Protein 8C3E (pdb70)

B-factor: mean 13.98, std 7.26, range [2.52, 48.0]

Secondary structure (DSSP, 8-state):
--HHHHHHHHHHHHHHHHTT-HHHHHHHHHHHHHHHHTSS-HHHHHHHHHHHHH-

Foldseek 3Di:
DCLVVLVVLLVVLVVCVVVVNNPVSVVSLVVSCVVQVVDPDPVSNVVSVVSVVVD

Nearest PDB structures (foldseek):
  8c3e-assembly1_A  TM=1.015E+00  e=5.043E-06  synthetic construct
  8upa-assembly2_C  TM=8.404E-01  e=8.719E-02  synthetic construct
  4d18-assembly1_D  TM=8.271E-01  e=6.693E-01  Homo sapiens
  2ptf-assembly1_B  TM=8.484E-01  e=4.013E+00  Methanothermobacter thermautotrophicus str. Delta H

Radius of gyration: 10.33 Å; Cα contacts (8 Å, |Δi|>4): 50; chains: 1; bounding box: 20×21×27 Å

Structure (mmCIF, N/CA/C/O backbone):
data_8C3E
#
_entry.id   8C3E
#
_cell.length_a   57.817
_cell.length_b   57.817
_cell.length_c   41.540
_cell.angle_alpha   90.000
_cell.angle_beta   90.000
_cell.angle_gamma   120.000
#
_symmetry.space_group_name_H-M   'P 31 2 1'
#
loop_
_entity.id
_entity.type
_entity.pdbx_description
1 polymer 'Engineered protein LCB2'
2 non-polymer GLYCEROL
3 water water
#
loop_
_atom_site.group_PDB
_atom_site.id
_atom_site.type_symbol
_atom_site.label_atom_id
_atom_site.label_alt_id
_atom_site.label_comp_id
_atom_site.label_asym_id
_atom_site.label_entity_id
_atom_site.label_seq_id
_atom_site.pdbx_PDB_ins_code
_atom_site.Cartn_x
_atom_site.Cartn_y
_atom_site.Cartn_z
_atom_site.occupancy
_atom_site.B_iso_or_equiv
_atom_site.auth_seq_id
_atom_site.auth_comp_id
_atom_site.auth_asym_id
_atom_site.auth_atom_id
_atom_site.pdbx_PDB_model_num
ATOM 1 N N . ASP A 1 4 ? -35.76210 8.19667 -9.99544 1.000 23.82654 4 ASP A N 1
ATOM 2 C CA . ASP A 1 4 ? -34.81200 8.15810 -8.88907 1.000 30.74614 4 ASP A CA 1
ATOM 3 C C . ASP A 1 4 ? -33.47400 8.75515 -9.30735 1.000 17.84245 4 ASP A C 1
ATOM 4 O O . ASP A 1 4 ? -32.41719 8.20532 -8.99559 1.000 20.65118 4 ASP A O 1
ATOM 9 N N . ASP A 1 5 ? -33.54870 9.87422 -10.03368 1.000 24.74850 5 ASP A N 1
ATOM 10 C CA . ASP A 1 5 ? -32.39929 10.62441 -10.53570 1.000 18.18151 5 ASP A CA 1
ATOM 11 C C . ASP A 1 5 ? -31.65866 9.87248 -11.63510 1.000 14.32694 5 ASP A C 1
ATOM 12 O O . ASP A 1 5 ? -30.73656 10.41758 -12.25128 1.000 12.26428 5 ASP A O 1
ATOM 17 N N . GLU A 1 6 ? -32.05715 8.62607 -11.89433 1.000 11.31265 6 GLU A N 1
ATOM 18 C CA . GLU A 1 6 ? -31.43357 7.86406 -12.96933 1.000 12.60550 6 GLU A CA 1
ATOM 19 C C . GLU A 1 6 ? -31.67408 8.52903 -14.31726 1.000 10.98419 6 GLU A C 1
ATOM 20 O O . GLU A 1 6 ? -30.76934 8.59201 -15.15896 1.000 8.07542 6 GLU A O 1
ATOM 26 N N . ASP A 1 7 ? -32.88732 9.04406 -14.53175 1.000 9.54176 7 ASP A N 1
ATOM 27 C CA . ASP A 1 7 ? -33.19966 9.72922 -15.78071 1.000 11.82144 7 ASP A CA 1
ATOM 28 C C . ASP A 1 7 ? -32.33643 10.97080 -15.96084 1.000 8.76502 7 ASP A C 1
ATOM 29 O O . ASP A 1 7 ? -31.93882 11.30269 -17.08446 1.000 9.71734 7 ASP A O 1
ATOM 34 N N . SER A 1 8 ? -32.04375 11.67197 -14.86280 1.000 9.18226 8 SER A N 1
ATOM 35 C CA . SER A 1 8 ? -31.20120 12.86073 -14.93312 1.000 6.74282 8 SER A CA 1
ATOM 36 C C . SER A 1 8 ? -29.81231 12.53516 -15.46209 1.000 8.60000 8 SER A C 1
ATOM 37 O O . SER A 1 8 ? -29.19778 13.36292 -16.14493 1.000 8.46032 8 SER A O 1
ATOM 40 N N . VAL A 1 9 ? -29.29938 11.34282 -15.15754 1.000 8.38365 9 VAL A N 1
ATOM 41 C CA . VAL A 1 9 ? -28.00235 10.94151 -15.68939 1.000 6.10419 9 VAL A CA 1
ATOM 42 C C . VAL A 1 9 ? -28.11541 10.60751 -17.17317 1.000 6.93542 9 VAL A C 1
ATOM 43 O O . VAL A 1 9 ? -27.25169 10.98208 -17.97321 1.000 6.55513 9 VAL A O 1
ATOM 47 N N . ARG A 1 10 ? -29.18308 9.90507 -17.56346 1.000 7.06636 10 ARG A N 1
ATOM 48 C CA . ARG A 1 10 ? -29.40025 9.60589 -18.97672 1.000 7.81979 10 ARG A CA 1
ATOM 49 C C . ARG A 1 10 ? -29.57210 10.88258 -19.78752 1.000 7.71459 10 ARG A C 1
ATOM 50 O O . 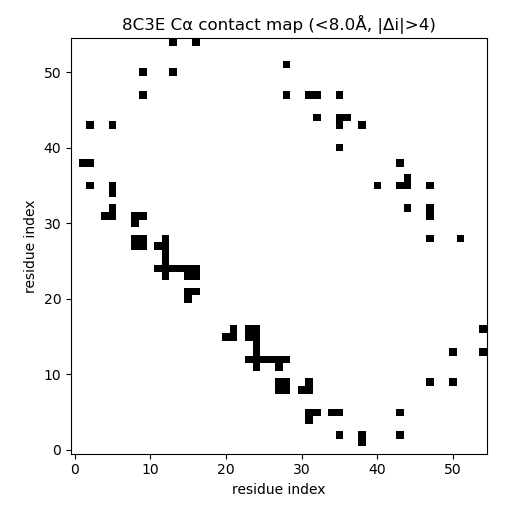ARG A 1 10 ? -29.04811 10.99551 -20.90159 1.000 5.36471 10 ARG A O 1
ATOM 58 N N . TYR A 1 11 ? -30.31060 11.85178 -19.24304 1.000 8.09059 11 TYR A N 1
ATOM 59 C CA . TYR A 1 11 ? -30.46113 13.15030 -19.89105 1.000 5.81319 11 TYR A CA 1
ATOM 60 C C . TYR A 1 11 ? -29.10667 13.81626 -20.10340 1.000 6.78092 11 TYR A C 1
ATOM 61 O O . TYR A 1 11 ? -28.78578 14.26363 -21.21069 1.000 3.92398 11 TYR A O 1
ATOM 70 N N . LEU A 1 12 ? -28.30207 13.90031 -19.04155 1.000 5.67127 12 LEU A N 1
ATOM 71 C CA . LEU A 1 12 ? -26.99561 14.53917 -19.14833 1.000 6.30299 12 LEU A CA 1
ATOM 72 C C . LEU A 1 12 ? -26.09609 13.79671 -20.12640 1.000 5.36966 12 LEU A C 1
ATOM 73 O O . LEU A 1 12 ? -25.37027 14.42159 -20.90857 1.000 5.92766 12 LEU A O 1
ATOM 78 N N . LEU A 1 13 ? -26.13428 12.46309 -20.10172 1.000 4.18797 13 LEU A N 1
ATOM 79 C CA . LEU A 1 13 ? -25.29941 11.68544 -21.01042 1.000 5.33489 13 LEU A CA 1
ATOM 80 C C . LEU A 1 13 ? -25.64742 11.99105 -22.46050 1.000 5.80861 13 LEU A C 1
ATOM 81 O O . LEU A 1 13 ? -24.75758 12.22392 -23.28626 1.000 5.51528 13 LEU A O 1
ATOM 86 N N . TYR A 1 14 ? -26.94527 12.01548 -22.78130 1.000 5.59957 14 TYR A N 1
ATOM 87 C CA . TYR A 1 14 ? -27.37279 12.33885 -24.13910 1.000 6.41725 14 TYR A CA 1
ATOM 88 C C . TYR A 1 14 ? -26.87497 13.71503 -24.56169 1.000 5.36381 14 TYR A C 1
ATOM 89 O O . TYR A 1 14 ? -26.43860 13.90326 -25.70422 1.000 4.73402 14 TYR A O 1
ATOM 98 N N . MET A 1 15 ? -26.92340 14.68765 -23.64884 1.000 4.78534 15 MET A N 1
ATOM 99 C CA . MET A 1 15 ? -26.46008 16.03492 -23.96859 1.000 4.63535 15 MET A CA 1
ATOM 100 C C . MET A 1 15 ? -24.96878 16.05152 -24.28236 1.000 4.70673 15 MET A C 1
ATOM 101 O O . MET A 1 15 ? -24.53299 16.72306 -25.22477 1.000 5.36704 15 MET A O 1
ATOM 106 N N . ALA A 1 16 ? -24.16929 15.32438 -23.49703 1.000 5.10635 16 ALA A N 1
ATOM 107 C CA . ALA A 1 16 ? -22.73004 15.28574 -23.73385 1.000 4.38889 16 ALA A CA 1
ATOM 108 C C . ALA A 1 16 ? -22.39893 14.64010 -25.06967 1.000 6.65632 16 ALA A C 1
ATOM 109 O O . ALA A 1 16 ? -21.41038 15.01507 -25.70839 1.000 8.44271 16 ALA A O 1
ATOM 111 N N . GLU A 1 17 ? -23.20313 13.66590 -25.50436 1.000 7.27945 17 GLU A N 1
ATOM 112 C CA . GLU A 1 17 ? -23.01764 13.09706 -26.83507 1.000 7.35343 17 GLU A CA 1
ATOM 113 C C . GLU A 1 17 ? -23.31713 14.12779 -27.91412 1.000 6.78994 17 GLU A C 1
ATOM 114 O O . GLU A 1 17 ? -22.58122 14.23472 -28.90175 1.000 6.53565 17 GLU A O 1
ATOM 120 N N . LEU A 1 18 ? -24.39471 14.89644 -27.74138 1.000 5.86360 18 LEU A N 1
ATOM 121 C CA . LEU A 1 18 ? -24.73944 15.92061 -28.72113 1.000 6.94180 18 LEU A CA 1
ATOM 122 C C . LEU A 1 18 ? -23.66086 16.99413 -28.79542 1.000 6.14157 18 LEU A C 1
ATOM 123 O O . LEU A 1 18 ? -23.20293 17.35342 -29.88562 1.000 7.75949 18 LEU A O 1
ATOM 128 N N . ARG A 1 19 ? -23.24289 17.52058 -27.64081 1.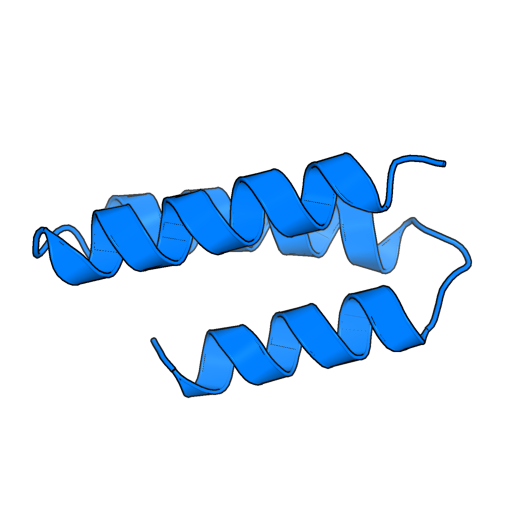000 5.42272 19 ARG A N 1
ATOM 129 C CA . ARG A 1 19 ? -22.17413 18.51489 -27.63101 1.000 5.84325 19 ARG A CA 1
ATOM 130 C C . ARG A 1 19 ? -20.88887 17.95922 -28.23084 1.000 6.74275 19 ARG A C 1
ATOM 131 O O . ARG A 1 19 ? -20.13144 18.69911 -28.86620 1.000 7.89116 19 ARG A O 1
ATOM 139 N N . TYR A 1 20 ? -20.62319 16.66551 -28.04311 1.000 5.08035 20 TYR A N 1
ATOM 140 C CA . TYR A 1 20 ? -19.49630 16.04901 -28.73361 1.000 8.02260 20 TYR A CA 1
ATOM 141 C C . TYR A 1 20 ? -19.77564 15.92696 -30.22586 1.000 9.37979 20 TYR A C 1
ATOM 142 O O . TYR A 1 20 ? -18.88358 16.14648 -31.05458 1.000 8.29073 20 TYR A O 1
ATOM 151 N N . GLU A 1 21 ? -21.01289 15.57318 -30.57886 1.000 7.85663 21 GLU A N 1
ATOM 152 C CA . GLU A 1 21 ? -21.39582 15.44337 -31.97906 1.000 5.77957 21 GLU A CA 1
ATOM 153 C C . GLU A 1 21 ? -21.28507 16.77602 -32.70374 1.000 6.72801 21 GLU A C 1
ATOM 154 O O . GLU A 1 21 ? -20.83140 16.83338 -33.85233 1.000 6.07478 21 GLU A O 1
ATOM 160 N N . GLN A 1 22 ? -21.68341 17.86059 -32.04204 1.000 7.13475 22 GLN A N 1
ATOM 161 C CA . GLN A 1 22 ? -21.57406 19.20003 -32.60220 1.000 8.18898 22 GLN A CA 1
ATOM 162 C C . GLN A 1 22 ? -20.14219 19.71952 -32.63391 1.000 11.42020 22 GLN A C 1
ATOM 163 O O . GLN A 1 22 ? -19.93672 20.87715 -33.01704 1.000 10.78135 22 GLN A O 1
ATOM 169 N N . GLY A 1 23 ? -19.16017 18.91250 -32.23695 1.000 7.63339 23 GLY A N 1
ATOM 170 C CA . GLY A 1 23 ? -17.77656 19.33936 -32.26246 1.000 6.39218 23 GLY A CA 1
ATOM 171 C C . GLY A 1 23 ? -17.33749 20.18444 -31.09055 1.000 9.24124 23 GLY A C 1
ATOM 172 O O . GLY A 1 23 ? -16.36321 20.93055 -31.21569 1.000 10.93224 23 GLY A O 1
ATOM 173 N N . ASN A 1 24 ? -18.02779 20.09794 -29.95046 1.000 15.00115 24 ASN A N 1
ATOM 174 C CA . ASN A 1 24 ? -17.66901 20.82925 -28.73757 1.000 8.59254 24 ASN A CA 1
ATOM 175 C C . ASN A 1 24 ? -17.12704 19.84028 -27.71387 1.000 10.22450 24 ASN A C 1
ATOM 176 O O . ASN A 1 24 ? -17.89688 19.25484 -26.94030 1.000 11.96169 24 ASN A O 1
ATOM 181 N N . PRO A 1 25 ? -15.81484 19.62590 -27.65906 1.000 13.06029 25 PRO A N 1
ATOM 182 C CA . PRO A 1 25 ? -15.27564 18.59440 -26.76247 1.000 12.12660 25 PRO A CA 1
ATOM 183 C C . PRO A 1 25 ? -15.22640 19.04830 -25.31319 1.000 11.51066 25 PRO A C 1
ATOM 184 O O . PRO A 1 25 ? -15.29633 18.22821 -24.39229 1.000 13.73283 25 PRO A O 1
ATOM 188 N N . GLU A 1 26 ? -15.11460 20.36192 -25.10552 1.000 10.37555 26 GLU A N 1
ATOM 189 C CA . GLU A 1 26 ? -14.97302 20.89314 -23.75408 1.000 15.05142 26 GLU A CA 1
ATOM 190 C C . GLU A 1 26 ? -16.29334 20.84470 -22.99558 1.000 12.64017 26 GLU A C 1
ATOM 191 O O . GLU A 1 26 ? -16.32423 20.47473 -21.81669 1.000 11.32319 26 GLU A O 1
ATOM 197 N N . LYS A 1 27 ? -17.39310 21.22453 -23.64865 1.000 11.46044 27 LYS A N 1
ATOM 198 C CA . LYS A 1 27 ? -18.69062 21.17441 -22.98369 1.000 9.10484 27 LYS A CA 1
ATOM 199 C C . LYS A 1 27 ? -19.11259 19.73574 -22.71373 1.000 9.41644 27 LYS A C 1
ATOM 200 O O . LYS A 1 27 ? -19.72291 19.44579 -21.67895 1.000 9.88109 27 LYS A O 1
ATOM 206 N N . ALA A 1 28 ? -18.78886 18.82060 -23.63050 1.000 8.29041 28 ALA A N 1
ATOM 207 C CA . ALA A 1 28 ? -19.15997 17.42198 -23.44397 1.000 8.24526 28 ALA A CA 1
ATOM 208 C C . ALA A 1 28 ? -18.49674 16.83225 -22.20501 1.000 9.06673 28 ALA A C 1
ATOM 209 O O . ALA A 1 28 ? -19.12972 16.08547 -21.44914 1.000 10.97930 28 ALA A O 1
ATOM 211 N N . LYS A 1 29 ? -17.22190 17.15613 -21.97724 1.000 10.69663 29 LYS A N 1
ATOM 212 C CA . LYS A 1 29 ? -16.54808 16.67932 -20.77381 1.000 10.42466 29 LYS A CA 1
ATOM 213 C C . LYS A 1 29 ? -17.19750 17.24936 -19.52175 1.000 7.53435 29 LYS A C 1
ATOM 214 O O . LYS A 1 29 ? -17.33493 16.54998 -18.51236 1.000 8.56477 29 LYS A O 1
ATOM 220 N N . LYS A 1 30 ? -17.60917 18.51750 -19.57119 1.000 11.77191 30 LYS A N 1
ATOM 221 C CA . LYS A 1 30 ? -18.20793 19.14906 -18.39990 1.000 11.04985 30 LYS A CA 1
ATOM 222 C C . LYS A 1 30 ? -19.53563 18.49506 -18.04351 1.000 8.91656 30 LYS A C 1
ATOM 223 O O . LYS A 1 30 ? -19.79029 18.18523 -16.87421 1.000 11.34499 30 LYS A O 1
ATOM 229 N N . ILE A 1 31 ? -20.39929 18.28180 -19.04059 1.000 8.98703 31 ILE A N 1
ATOM 230 C CA . ILE A 1 31 ? -21.65925 17.58744 -18.79473 1.000 5.60405 31 ILE A CA 1
ATOM 231 C C . ILE A 1 31 ? -21.39685 16.15374 -18.36629 1.000 8.68386 31 ILE A C 1
ATOM 232 O O . ILE A 1 31 ? -22.16760 15.57596 -17.58945 1.000 7.72576 31 ILE A O 1
ATOM 237 N N . LEU A 1 32 ? -20.30837 15.55733 -18.85963 1.000 8.54277 32 LEU A N 1
ATOM 238 C CA . LEU A 1 32 ? -19.93398 14.21533 -18.42733 1.000 8.77717 32 LEU A CA 1
ATOM 239 C C . LEU A 1 32 ? -19.47975 14.21118 -16.97353 1.000 8.12301 32 LEU A C 1
ATOM 240 O O . LEU A 1 32 ? -19.82280 13.29830 -16.21354 1.000 12.15171 32 LEU A O 1
ATOM 245 N N . GLU A 1 33 ? -18.69681 15.21480 -16.57356 1.000 7.56417 33 GLU A N 1
ATOM 246 C CA . GLU A 1 33 ? -18.29313 15.32628 -15.17606 1.000 8.67433 33 GLU A CA 1
ATOM 247 C C . GLU A 1 33 ? -19.50668 15.43536 -14.26534 1.000 7.54966 33 GLU A C 1
ATOM 248 O O . GLU A 1 33 ? -19.57265 14.77581 -13.22242 1.000 9.46183 33 GLU A O 1
ATOM 254 N N . MET A 1 34 ? -20.47965 16.26411 -14.64738 1.000 9.57291 34 MET A N 1
ATOM 255 C CA . MET A 1 34 ? -21.69718 16.39631 -13.85496 1.000 7.52859 34 MET A CA 1
ATOM 256 C C . MET A 1 34 ? -22.49074 15.09763 -13.84211 1.000 7.03912 34 MET A C 1
ATOM 257 O O . MET A 1 34 ? -23.02247 14.69881 -12.79991 1.000 6.32908 34 MET A O 1
ATOM 262 N N . ALA A 1 35 ? -22.58297 14.42507 -14.99133 1.000 10.42134 35 ALA A N 1
ATOM 263 C CA . ALA A 1 35 ? -23.29622 13.15427 -15.04482 1.000 10.09726 35 ALA A CA 1
ATOM 264 C C . ALA A 1 35 ? -22.58816 12.08097 -14.23101 1.000 6.82262 35 ALA A C 1
ATOM 265 O O . ALA A 1 35 ? -23.24466 11.19702 -13.67022 1.000 7.23255 35 ALA A O 1
ATOM 267 N N . GLU A 1 36 ? -21.25956 12.14439 -14.14598 1.000 8.43397 36 GLU A N 1
ATOM 268 C CA . GLU A 1 36 ? -20.52041 11.15972 -13.36509 1.000 10.20724 36 GLU A CA 1
ATOM 269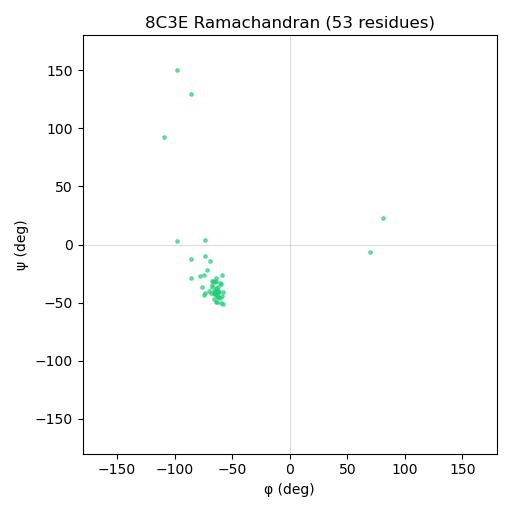 C C . GLU A 1 36 ? -20.64179 11.42382 -11.86894 1.000 9.06672 36 GLU A C 1
ATOM 270 O O . GLU A 1 36 ? -20.71074 10.47902 -11.07525 1.000 12.39615 36 GLU A O 1
ATOM 276 N N . PHE A 1 37 ? -20.66408 12.69720 -11.46679 1.000 8.20645 37 PHE A N 1
ATOM 277 C CA . PHE A 1 37 ? -20.82725 13.02704 -10.05398 1.000 8.45986 37 PHE A CA 1
ATOM 278 C C . PHE A 1 37 ? -22.13650 12.46808 -9.51150 1.000 8.59096 37 PHE A C 1
ATOM 279 O O . PHE A 1 37 ? -22.15606 11.79031 -8.47757 1.000 9.79781 37 PHE A O 1
ATOM 287 N N . ILE A 1 38 ? -23.24306 12.73230 -10.20967 1.000 7.23611 38 ILE A N 1
ATOM 288 C CA . ILE A 1 38 ? -24.54755 12.26383 -9.75533 1.000 4.86274 38 ILE A CA 1
ATOM 289 C C . ILE A 1 38 ? -24.61570 10.74267 -9.78712 1.000 5.04203 38 ILE A C 1
ATOM 290 O O . ILE A 1 38 ? -25.14505 10.11257 -8.86357 1.000 5.16739 38 ILE A O 1
ATOM 295 N N . ALA A 1 39 ? -24.08110 10.12892 -10.84501 1.000 7.37891 39 ALA A N 1
ATOM 296 C CA . ALA A 1 39 ? -24.17849 8.67960 -10.98846 1.000 6.83223 39 ALA A CA 1
ATOM 297 C C . ALA A 1 39 ? -23.45273 7.95925 -9.86158 1.000 8.16762 39 ALA A C 1
ATOM 298 O O . ALA A 1 39 ? -23.97757 6.99515 -9.29398 1.000 9.43378 39 ALA A O 1
ATOM 300 N N . LYS A 1 40 ? -22.24535 8.41289 -9.52066 1.000 10.13319 40 LYS A N 1
ATOM 301 C CA . LYS A 1 40 ? -21.48454 7.78766 -8.44639 1.000 10.96340 40 LYS A CA 1
ATOM 302 C C . LYS A 1 40 ? -22.09817 8.02828 -7.07352 1.000 12.16573 40 LYS A C 1
ATOM 303 O O . LYS A 1 40 ? -21.71632 7.34345 -6.11719 1.000 8.86838 40 LYS A O 1
ATOM 309 N N . ARG A 1 41 ? -23.02833 8.97549 -6.95369 1.000 7.62751 41 ARG A N 1
ATOM 310 C CA . ARG A 1 41 ? -23.75652 9.21560 -5.71570 1.000 7.61617 41 ARG A CA 1
ATOM 311 C C . ARG A 1 41 ? -25.11920 8.53873 -5.70420 1.000 9.12890 41 ARG A C 1
ATOM 312 O O . ARG A 1 41 ? -25.87336 8.70950 -4.74165 1.000 8.73599 41 ARG A O 1
ATOM 320 N N . ASN A 1 42 ? -25.45540 7.79095 -6.75250 1.000 10.35100 42 ASN A N 1
ATOM 321 C CA . ASN A 1 42 ? -26.68896 7.02276 -6.81996 1.000 9.22434 42 ASN A CA 1
ATOM 322 C C . ASN A 1 42 ? -26.41598 5.57126 -6.43708 1.000 15.16317 42 ASN A C 1
ATOM 323 O O . ASN A 1 42 ? -25.31458 5.05366 -6.63833 1.000 15.72079 42 ASN A O 1
ATOM 328 N N . ASN A 1 43 ? -27.43395 4.91867 -5.87098 1.000 17.81547 43 ASN A N 1
ATOM 329 C CA . ASN A 1 43 ? -27.29878 3.54047 -5.40976 1.000 18.61353 43 ASN A CA 1
ATOM 330 C C . ASN A 1 43 ? -27.24500 2.53248 -6.55188 1.000 18.06647 43 ASN A C 1
ATOM 331 O O . ASN A 1 43 ? -26.94457 1.35995 -6.30408 1.000 16.72347 43 ASN A O 1
ATOM 336 N N . ASN A 1 44 ? -27.52316 2.95574 -7.78269 1.000 15.76413 44 ASN A N 1
ATOM 337 C CA . ASN A 1 44 ? -27.57699 2.05713 -8.92782 1.000 17.40634 44 ASN A CA 1
ATOM 338 C C . ASN A 1 44 ? -26.18655 1.87261 -9.52094 1.000 21.16099 44 ASN A C 1
ATOM 339 O O . ASN A 1 44 ? -25.48439 2.85179 -9.79382 1.000 27.00160 44 ASN A O 1
ATOM 344 N N . GLU A 1 45 ? -25.79713 0.61395 -9.72473 1.000 18.20937 45 GLU A N 1
ATOM 345 C CA . GLU A 1 45 ? -24.50991 0.29059 -10.32727 1.000 18.39946 45 GLU A CA 1
ATOM 346 C C . GLU A 1 45 ? -24.54603 0.28361 -11.84701 1.000 24.58006 45 GLU A C 1
ATOM 347 O O . GLU A 1 45 ? -23.52097 0.55740 -12.48327 1.000 22.07280 45 GLU A O 1
ATOM 353 N N . GLU A 1 46 ? -25.69634 -0.03131 -12.44465 1.000 18.46926 46 GLU A N 1
ATOM 354 C CA . GLU A 1 46 ? -25.81988 0.07358 -13.89303 1.000 17.80643 46 GLU A CA 1
ATOM 355 C C . GLU A 1 46 ? -25.66829 1.51704 -14.35534 1.000 17.71749 46 GLU A C 1
ATOM 356 O O . GLU A 1 46 ? -25.20352 1.76648 -15.47386 1.000 19.22996 46 GLU A O 1
ATOM 362 N N . LEU A 1 47 ? -26.03189 2.47762 -13.50061 1.000 20.34870 47 LEU A N 1
ATOM 363 C CA . LEU A 1 47 ? -25.91332 3.88944 -13.85344 1.000 18.33390 47 LEU A CA 1
ATOM 364 C C . LEU A 1 47 ? -24.46201 4.27329 -14.11352 1.000 15.11557 47 LEU A C 1
ATOM 365 O O . LEU A 1 47 ? -24.15607 4.96928 -15.08871 1.000 10.94604 47 LEU A O 1
ATOM 370 N N . GLU A 1 48 ? -23.54933 3.83541 -13.24522 1.000 18.25337 48 GLU A N 1
ATOM 371 C CA . GLU A 1 48 ? -22.14179 4.14749 -13.46198 1.000 14.98995 48 GLU A CA 1
ATOM 372 C C . GLU A 1 48 ? -21.55282 3.31612 -14.59360 1.000 14.88975 48 GLU A C 1
ATOM 373 O O . GLU A 1 48 ? -20.60046 3.75042 -15.25026 1.000 18.56662 48 GL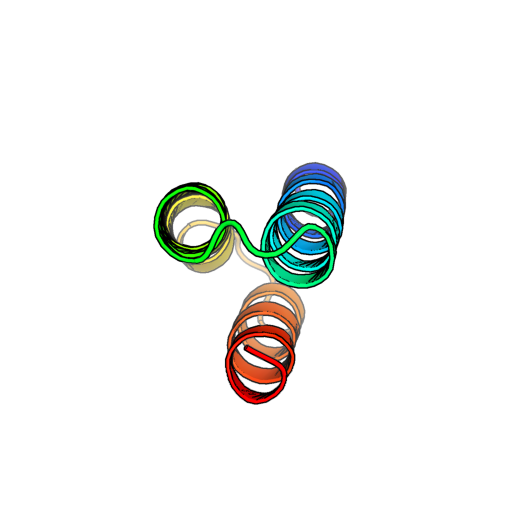U A O 1
ATOM 379 N N . ARG A 1 49 ? -22.11215 2.13287 -14.84854 1.000 12.55873 49 ARG A N 1
ATOM 380 C CA . ARG A 1 49 ? -21.67535 1.34717 -15.99649 1.000 16.18894 49 ARG A CA 1
ATOM 381 C C . ARG A 1 49 ? -22.01153 2.05421 -17.30330 1.000 18.27579 49 ARG A C 1
ATOM 382 O O . ARG A 1 49 ? -21.20768 2.05416 -18.24221 1.000 16.10352 49 ARG A O 1
ATOM 390 N N . LEU A 1 50 ? -23.19466 2.66582 -17.38005 1.000 19.25787 50 LEU A N 1
ATOM 391 C CA . LEU A 1 50 ? -23.56746 3.40849 -18.57767 1.000 13.18654 50 LEU A CA 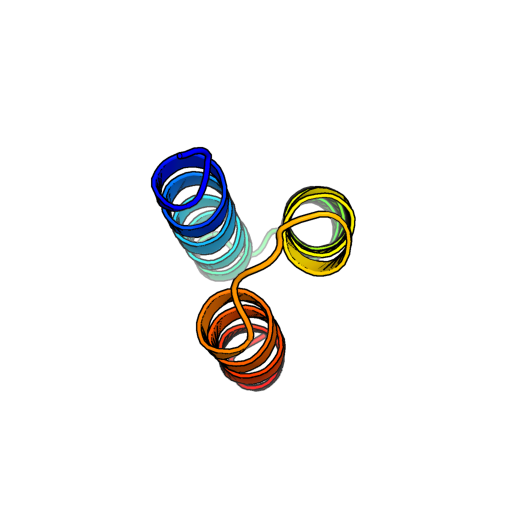1
ATOM 392 C C . LEU A 1 50 ? -22.70410 4.64925 -18.75872 1.000 15.91556 50 LEU A C 1
ATOM 393 O O . LEU A 1 50 ? -22.38943 5.02241 -19.89418 1.000 14.86952 50 LEU A O 1
ATOM 398 N N . VAL A 1 51 ? -22.30768 5.29118 -17.65758 1.000 13.23129 51 VAL A N 1
ATOM 399 C CA . VAL A 1 51 ? -21.48444 6.49506 -17.74371 1.000 15.71726 51 VAL A CA 1
ATOM 400 C C . VAL A 1 51 ? -20.13397 6.17498 -18.37497 1.000 16.32534 51 VAL A C 1
ATOM 401 O O . VAL A 1 51 ? -19.68487 6.85879 -19.30236 1.000 17.88850 51 VAL A O 1
ATOM 405 N N . ARG A 1 52 ? -19.46198 5.13227 -17.87880 1.000 16.33997 52 ARG A N 1
ATOM 406 C CA . ARG A 1 52 ? -18.16428 4.77583 -18.44450 1.000 18.77840 52 ARG A CA 1
ATOM 407 C C . ARG A 1 52 ? -18.30080 4.25353 -19.86760 1.000 17.03760 52 ARG A C 1
ATOM 408 O O . ARG A 1 52 ? -17.39101 4.44212 -20.68211 1.000 19.93008 52 ARG A O 1
ATOM 416 N N . GLU A 1 53 ? -19.42038 3.59851 -20.18291 1.000 18.96646 53 GLU A N 1
ATOM 417 C CA . GLU A 1 53 ? -19.67175 3.17413 -21.55612 1.000 18.98320 53 GLU A CA 1
ATOM 418 C C . GLU A 1 53 ? -19.75364 4.37570 -22.48788 1.000 21.33289 53 GLU A C 1
ATOM 419 O O . GLU A 1 53 ? -19.16470 4.37735 -23.57607 1.000 22.65869 53 GLU A O 1
ATOM 425 N N . VAL A 1 54 ? -20.48582 5.41125 -22.07310 1.000 11.75568 54 VAL A N 1
ATOM 426 C CA . VAL A 1 54 ? -20.57631 6.62603 -22.87687 1.000 17.93631 54 VAL A CA 1
ATOM 427 C C . VAL A 1 54 ? -19.20988 7.28906 -22.98793 1.000 18.79301 54 VAL A C 1
ATOM 428 O O . VAL A 1 54 ? -18.84072 7.81267 -24.04690 1.000 16.53839 54 VAL A O 1
ATOM 432 N N . LYS A 1 55 ? -18.42911 7.25880 -21.90364 1.000 19.90057 55 LYS A N 1
ATOM 433 C CA . LYS A 1 55 ? -17.07271 7.79666 -21.94904 1.000 20.59315 55 LYS 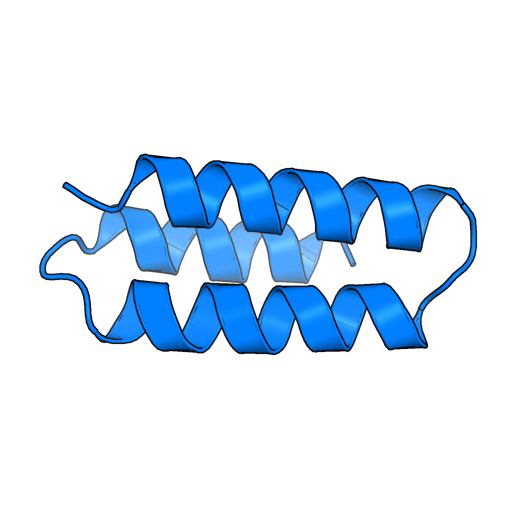A CA 1
ATOM 434 C C . LYS A 1 55 ? -16.22067 7.09150 -22.99697 1.000 19.78459 55 LYS A C 1
ATOM 435 O O . LYS A 1 55 ? -15.26816 7.68140 -23.51985 1.000 25.66151 55 LYS A O 1
ATOM 441 N N . LYS A 1 56 ? -16.54094 5.83457 -23.31705 1.000 16.38010 56 LYS A N 1
ATOM 442 C CA . LYS A 1 56 ? -15.83740 5.14286 -24.39097 1.000 25.23605 56 LYS A CA 1
ATOM 443 C C . LYS A 1 56 ? -16.21885 5.67367 -25.76678 1.000 28.76668 56 LYS A C 1
ATOM 444 O O . LYS A 1 56 ? -15.45150 5.49920 -26.71979 1.000 32.81847 56 LYS A O 1
ATOM 450 N N . ARG A 1 57 ? -17.38227 6.31025 -25.89066 1.000 24.76087 57 ARG A N 1
ATOM 451 C CA . ARG A 1 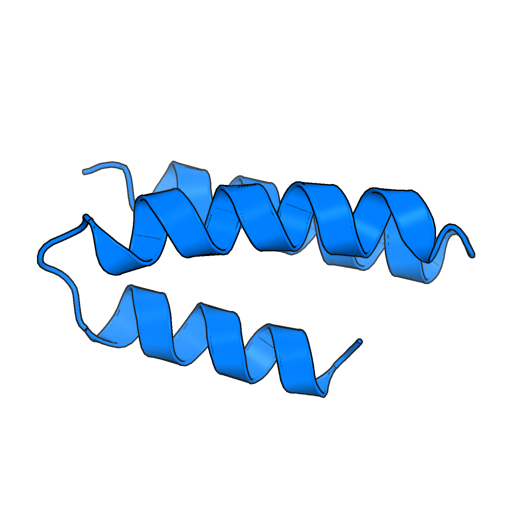57 ? -17.82487 6.89314 -27.14907 1.000 24.23472 57 ARG A CA 1
ATOM 452 C C . ARG A 1 57 ? -17.29287 8.30210 -27.37138 1.000 25.67914 57 ARG A C 1
ATOM 453 O O . ARG A 1 57 ? -17.39402 8.81712 -28.49024 1.000 27.98415 57 ARG A O 1
ATOM 461 N N . LEU A 1 58 ? -16.73436 8.93245 -26.34464 1.000 24.40424 58 LEU A N 1
ATOM 462 C CA . LEU A 1 58 ? -16.22345 10.29241 -26.46046 1.000 22.28640 58 LEU A CA 1
ATOM 463 C C . LEU A 1 58 ? -14.69769 10.31407 -26.46223 1.000 20.75342 58 LEU A C 1
ATOM 464 O O . LEU A 1 58 ? -14.07876 11.27886 -26.90792 1.000 14.93601 58 LEU A O 1
#

Solvent-accessible surfac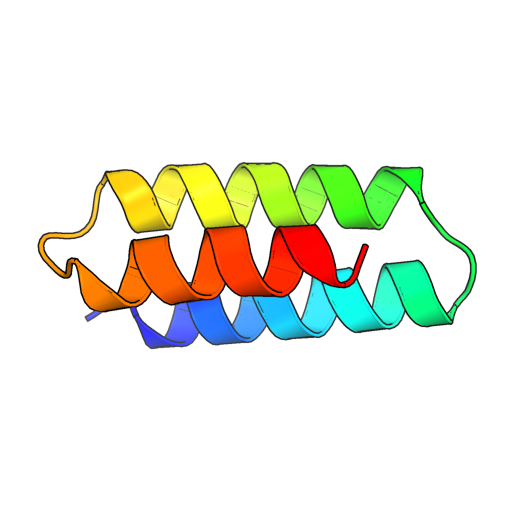e area: 4102 Å² total; per-residue (Å²): 150,85,46,92,52,0,85,148,28,1,137,59,0,50,64,52,102,141,117,60,58,83,121,93,0,100,114,21,6,93,106,0,38,119,52,1,123,155,34,161,56,122,101,9,33,118,59,1,121,79,5,81,151,154,67

Sequence (55 aa):
DDEDSVRYLLYMAELRYEQGNPEKAKKILEMAEFIAKRNNNEELERLVREVKKRL